Protein AF-A0A968VWQ6-F1 (afdb_monomer_lite)

Structure (mmCIF, N/CA/C/O backbone):
data_AF-A0A968VWQ6-F1
#
_entry.id   AF-A0A968VWQ6-F1
#
loop_
_atom_site.group_PDB
_atom_site.id
_atom_site.type_symbol
_atom_site.label_atom_id
_atom_site.label_alt_id
_atom_site.label_comp_id
_atom_site.label_asym_id
_atom_site.label_entity_id
_atom_site.label_seq_id
_atom_site.pdbx_PDB_ins_code
_atom_site.Cartn_x
_atom_site.Cartn_y
_atom_site.Cartn_z
_atom_site.occupancy
_atom_site.B_iso_or_equiv
_atom_site.auth_seq_id
_atom_site.auth_comp_id
_atom_site.auth_asym_id
_atom_site.auth_atom_id
_atom_site.pdbx_PDB_model_num
ATOM 1 N N . MET A 1 1 ? -16.218 2.767 -2.626 1.00 45.06 1 MET A N 1
ATOM 2 C CA . MET A 1 1 ? -15.352 3.324 -1.572 1.00 45.06 1 MET A CA 1
ATOM 3 C C . MET A 1 1 ? -15.281 4.819 -1.828 1.00 45.06 1 MET A C 1
ATOM 5 O O . MET A 1 1 ? -14.583 5.227 -2.746 1.00 45.06 1 MET A O 1
ATOM 9 N N . SER A 1 2 ? -16.103 5.613 -1.144 1.00 49.22 2 SER A N 1
ATOM 10 C CA . SER A 1 2 ? -15.925 7.069 -1.106 1.00 49.22 2 SER A CA 1
ATOM 11 C C . SER A 1 2 ? -14.849 7.360 -0.067 1.00 49.22 2 SER A C 1
ATOM 13 O O . SER A 1 2 ? -14.915 6.818 1.035 1.00 49.22 2 SER A O 1
ATOM 15 N N . MET A 1 3 ? -13.832 8.132 -0.435 1.00 60.41 3 MET A N 1
ATOM 16 C CA . MET A 1 3 ? -12.724 8.474 0.455 1.00 60.41 3 MET A CA 1
ATOM 17 C C . MET A 1 3 ? -12.673 9.987 0.564 1.00 60.41 3 MET A C 1
ATOM 19 O O . MET A 1 3 ? -12.652 10.665 -0.463 1.00 60.41 3 MET A O 1
ATOM 23 N N . ASP A 1 4 ? -12.691 10.488 1.794 1.00 62.44 4 ASP A N 1
ATOM 24 C CA . ASP A 1 4 ? -12.447 11.901 2.057 1.00 62.44 4 ASP A CA 1
ATOM 25 C C . ASP A 1 4 ? -10.939 12.159 1.994 1.00 62.44 4 ASP A C 1
ATOM 27 O O . ASP A 1 4 ? -10.151 11.333 2.475 1.00 62.44 4 ASP A O 1
ATOM 31 N N . TYR A 1 5 ? -10.552 13.251 1.337 1.00 66.69 5 TYR A N 1
ATOM 32 C CA . TYR A 1 5 ? -9.173 13.516 0.943 1.00 66.69 5 TYR A CA 1
ATOM 33 C C . TYR A 1 5 ? -8.766 14.919 1.370 1.00 66.69 5 TYR A C 1
ATOM 35 O O . TYR A 1 5 ? -9.131 15.911 0.745 1.00 66.69 5 TYR A O 1
ATOM 43 N N . GLU A 1 6 ? -7.944 14.983 2.407 1.00 76.38 6 GLU A N 1
ATOM 44 C CA . GLU A 1 6 ? -7.344 16.225 2.882 1.00 76.38 6 GLU A CA 1
ATOM 45 C C . GLU A 1 6 ? -5.901 15.932 3.287 1.00 76.38 6 GLU A C 1
ATOM 47 O O . GLU A 1 6 ? -5.639 14.933 3.955 1.00 76.38 6 GLU A O 1
ATOM 52 N N . ASP A 1 7 ? -4.963 16.780 2.861 1.00 81.31 7 ASP A N 1
ATOM 53 C CA . ASP A 1 7 ? -3.569 16.781 3.326 1.00 81.31 7 ASP A CA 1
ATOM 54 C C . ASP A 1 7 ? -2.863 15.409 3.306 1.00 81.31 7 ASP A C 1
ATOM 56 O O . ASP A 1 7 ? -2.209 15.010 4.268 1.00 81.31 7 ASP A O 1
ATOM 60 N N . ASP A 1 8 ? -2.981 14.671 2.193 1.00 87.06 8 ASP A N 1
ATOM 61 C CA . ASP A 1 8 ? -2.385 13.334 2.006 1.00 87.06 8 ASP A CA 1
ATOM 62 C C . ASP A 1 8 ? -2.944 12.226 2.921 1.00 87.06 8 ASP A C 1
ATOM 64 O O . ASP A 1 8 ? -2.384 11.126 2.985 1.00 87.06 8 ASP A O 1
ATOM 68 N N . ILE A 1 9 ? -4.080 12.482 3.569 1.00 91.25 9 ILE A N 1
ATOM 69 C CA . ILE A 1 9 ? -4.805 11.541 4.420 1.00 91.25 9 ILE A CA 1
ATOM 70 C C . ILE A 1 9 ? -6.076 11.098 3.702 1.00 91.25 9 ILE A C 1
ATOM 72 O O . ILE A 1 9 ? -6.834 11.905 3.168 1.00 91.25 9 ILE A O 1
ATOM 76 N N . MET A 1 10 ? -6.316 9.794 3.728 1.00 89.94 10 MET A N 1
ATOM 77 C CA . MET A 1 10 ? -7.481 9.145 3.153 1.00 89.94 10 MET A CA 1
ATOM 78 C C . MET A 1 10 ? -8.246 8.421 4.253 1.00 89.94 10 MET A C 1
ATOM 80 O O . MET A 1 10 ? -7.707 7.520 4.902 1.00 89.94 10 MET A O 1
ATOM 84 N N . VAL A 1 11 ? -9.515 8.781 4.431 1.00 91.44 11 VAL A N 1
ATOM 85 C CA . VAL A 1 11 ? -10.433 8.103 5.356 1.00 91.44 11 VAL A CA 1
ATOM 86 C C .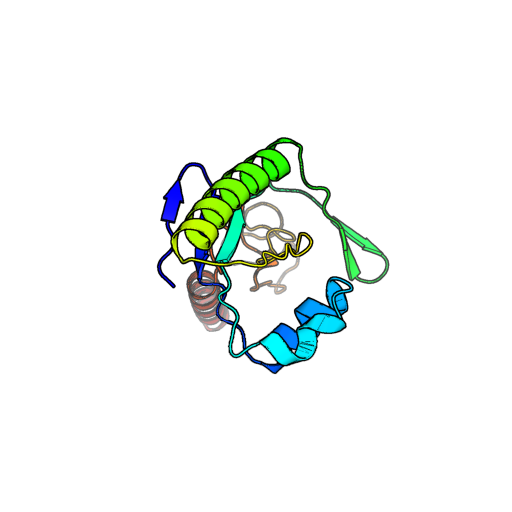 VAL A 1 11 ? -11.596 7.530 4.556 1.00 91.44 11 VAL A C 1
ATOM 88 O O . VAL A 1 11 ? -12.205 8.236 3.754 1.00 91.44 11 VAL A O 1
ATOM 91 N N . GLY A 1 12 ? -11.907 6.249 4.744 1.00 90.81 12 GLY A N 1
ATOM 92 C CA . GLY A 1 12 ? -13.004 5.599 4.025 1.00 90.81 12 GLY A CA 1
ATOM 93 C C . GLY A 1 12 ? -13.407 4.255 4.619 1.00 90.81 12 GLY A C 1
ATOM 94 O O . GLY A 1 12 ? -12.807 3.785 5.582 1.00 90.81 12 GLY A O 1
ATOM 95 N N . ASP A 1 13 ? -14.427 3.624 4.044 1.00 90.12 13 ASP A N 1
ATOM 96 C CA . ASP A 1 13 ? -14.948 2.350 4.550 1.00 90.12 13 ASP A CA 1
ATOM 97 C C . ASP A 1 13 ? -13.902 1.230 4.492 1.00 90.12 13 ASP A C 1
ATOM 99 O O . ASP A 1 13 ? -13.344 0.937 3.434 1.00 90.12 13 ASP A O 1
ATOM 103 N N . LEU A 1 14 ? -13.706 0.523 5.605 1.00 89.56 14 LEU A N 1
ATOM 104 C CA . LEU A 1 14 ? -12.938 -0.722 5.653 1.00 89.56 14 LEU A CA 1
ATOM 105 C C . LEU A 1 14 ? -13.890 -1.918 5.584 1.00 89.56 14 LEU A C 1
ATOM 107 O O . LEU A 1 14 ? -14.074 -2.662 6.551 1.00 89.56 14 LEU A O 1
ATOM 111 N N . ASN A 1 15 ? -14.507 -2.101 4.419 1.00 81.12 15 ASN A N 1
ATOM 112 C CA . ASN A 1 15 ? -15.305 -3.291 4.153 1.00 81.12 15 ASN A CA 1
ATOM 113 C C . ASN A 1 15 ? -14.384 -4.496 3.973 1.00 81.12 15 ASN A C 1
ATOM 115 O O . ASN A 1 15 ? -13.508 -4.516 3.111 1.00 81.12 15 ASN A O 1
ATOM 119 N N . THR A 1 16 ? -14.594 -5.514 4.799 1.00 84.69 16 THR A N 1
ATOM 120 C CA . THR A 1 16 ? -13.795 -6.734 4.792 1.00 84.69 16 THR A CA 1
ATOM 121 C C . THR A 1 16 ? -14.701 -7.955 4.812 1.00 84.69 16 THR A C 1
ATOM 123 O O . THR A 1 16 ? -15.853 -7.891 5.241 1.00 84.69 16 THR A O 1
ATOM 126 N N . THR A 1 17 ? -14.196 -9.088 4.339 1.00 92.50 17 THR A N 1
ATOM 127 C CA . THR A 1 17 ? -14.921 -10.353 4.445 1.00 92.50 17 THR A CA 1
ATOM 128 C C . THR A 1 17 ? -14.856 -10.874 5.880 1.00 92.50 17 THR A C 1
ATOM 130 O O . THR A 1 17 ? -13.947 -10.554 6.648 1.00 92.50 17 THR A O 1
ATOM 133 N N . ARG A 1 18 ? -15.794 -11.747 6.264 1.00 94.19 18 ARG A N 1
ATOM 134 C CA . ARG A 1 18 ? -15.813 -12.344 7.610 1.00 94.19 18 ARG A CA 1
ATOM 135 C C . ARG A 1 18 ? -14.518 -13.096 7.950 1.00 94.19 18 ARG A C 1
ATOM 137 O O . ARG A 1 18 ? -14.116 -13.128 9.111 1.00 94.19 18 ARG A O 1
ATOM 144 N N . SER A 1 19 ? -13.877 -13.718 6.960 1.00 94.75 19 SER A N 1
ATOM 145 C CA . SER A 1 19 ? -12.591 -14.405 7.128 1.00 94.75 19 SER A CA 1
ATOM 146 C C . SER A 1 19 ? -11.446 -13.415 7.337 1.00 94.75 19 SER A C 1
ATOM 148 O O . SER A 1 19 ? -10.683 -13.568 8.291 1.00 9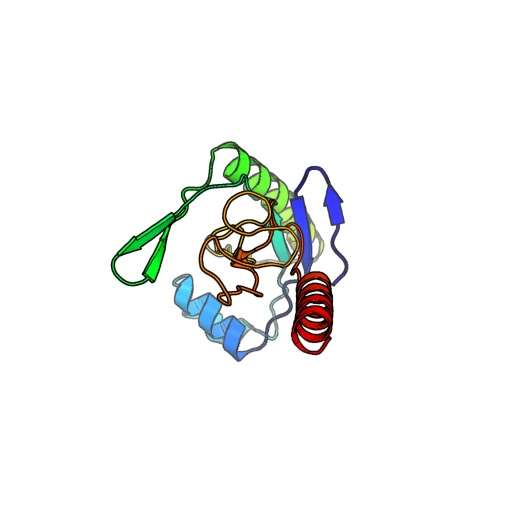4.75 19 SER A O 1
ATOM 150 N N . ALA A 1 20 ? -11.368 -12.365 6.519 1.00 91.69 20 ALA A N 1
ATOM 151 C CA . ALA A 1 20 ? -10.353 -11.327 6.660 1.00 91.69 20 ALA A CA 1
ATOM 152 C C . ALA A 1 20 ? -10.506 -10.543 7.978 1.00 91.69 20 ALA A C 1
ATOM 154 O O . ALA A 1 20 ? -9.509 -10.267 8.642 1.00 91.69 20 ALA A O 1
ATOM 155 N N . TYR A 1 21 ? -11.735 -10.298 8.440 1.00 93.19 21 TYR A N 1
ATOM 156 C CA . TYR A 1 21 ? -11.996 -9.758 9.777 1.00 93.19 21 TYR A CA 1
ATOM 157 C C . TYR A 1 21 ? -11.393 -10.622 10.893 1.00 93.19 21 TYR A C 1
ATOM 159 O O . TYR A 1 21 ? -10.721 -10.109 11.786 1.00 93.19 21 TYR A O 1
ATOM 167 N N . LYS A 1 22 ? -11.606 -11.945 10.850 1.00 94.75 22 LYS A N 1
ATOM 168 C CA . LYS A 1 22 ? -11.039 -12.861 11.852 1.00 94.75 22 LYS A CA 1
ATOM 169 C C . LYS A 1 22 ? -9.515 -12.821 11.842 1.00 94.75 22 LYS A C 1
ATOM 171 O O . LYS A 1 22 ? -8.907 -12.763 12.907 1.00 94.75 22 LYS A O 1
ATOM 176 N N . MET A 1 23 ? -8.915 -12.810 10.651 1.00 93.1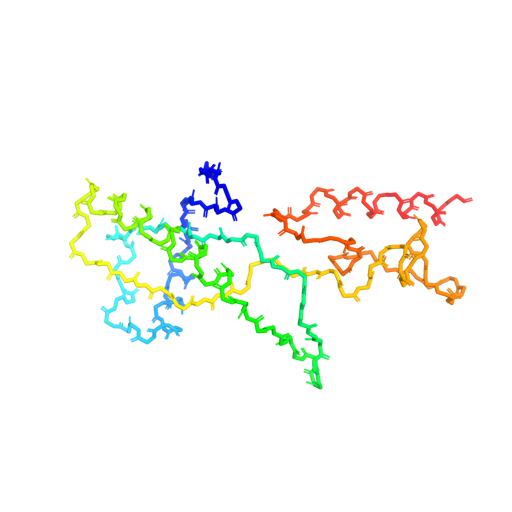2 23 MET A N 1
ATOM 177 C CA . MET A 1 23 ? -7.466 -12.690 10.497 1.00 93.12 23 MET A CA 1
ATOM 178 C C . MET A 1 23 ? -6.952 -11.381 11.104 1.00 93.12 23 MET A C 1
ATOM 180 O O . MET A 1 23 ? -5.989 -11.408 11.863 1.00 93.12 23 MET A O 1
ATOM 184 N N . LEU A 1 24 ? -7.640 -10.262 10.857 1.00 91.50 24 LEU A N 1
ATOM 185 C CA . LEU A 1 24 ? -7.303 -8.969 11.449 1.00 91.50 24 LEU A CA 1
ATOM 186 C C . LEU A 1 24 ? -7.387 -9.006 12.981 1.00 91.50 24 LEU A C 1
ATOM 188 O O . LEU A 1 24 ? -6.481 -8.522 13.655 1.00 91.50 24 LEU A O 1
ATOM 192 N N . MET A 1 25 ? -8.437 -9.603 13.549 1.00 93.50 25 MET A N 1
ATOM 193 C CA . MET A 1 25 ? -8.574 -9.727 15.004 1.00 93.50 25 MET A CA 1
ATOM 194 C C . MET A 1 25 ? -7.468 -10.594 15.618 1.00 93.50 25 MET A C 1
ATOM 196 O O . MET A 1 25 ? -6.931 -10.225 16.660 1.00 93.50 25 MET A O 1
ATOM 200 N N . LEU A 1 26 ? -7.083 -11.707 14.983 1.00 93.88 26 LEU A N 1
ATOM 201 C CA . LEU A 1 26 ? -5.951 -12.528 15.436 1.00 93.88 26 LEU A CA 1
ATOM 202 C C . LEU A 1 26 ? -4.623 -11.769 15.340 1.00 93.88 26 LEU A C 1
ATOM 204 O O . LEU A 1 26 ? -3.885 -11.723 16.321 1.00 93.88 26 LEU A O 1
ATOM 208 N N . ALA A 1 27 ? -4.354 -11.128 14.199 1.00 91.19 27 ALA A N 1
ATOM 209 C CA . ALA A 1 27 ? -3.127 -10.367 13.959 1.00 91.19 27 ALA A CA 1
ATOM 210 C C . ALA A 1 27 ? -2.941 -9.208 14.953 1.00 91.19 27 ALA A C 1
ATOM 212 O O . ALA A 1 27 ? -1.817 -8.841 15.273 1.00 91.19 27 ALA A O 1
ATOM 213 N N . ASN A 1 28 ? -4.042 -8.665 15.481 1.00 90.56 28 ASN A N 1
ATOM 214 C CA . ASN A 1 28 ? -4.040 -7.596 16.482 1.00 90.56 28 ASN A CA 1
ATOM 215 C C . ASN A 1 28 ? -4.237 -8.099 17.926 1.00 90.56 28 ASN A C 1
ATOM 217 O O . ASN A 1 28 ? -4.556 -7.308 18.817 1.00 90.56 28 ASN A O 1
ATOM 221 N N . ALA A 1 29 ? -4.086 -9.407 18.170 1.00 93.12 29 ALA A N 1
ATOM 222 C CA . ALA A 1 29 ? -4.241 -10.035 19.484 1.00 93.12 29 ALA A CA 1
ATOM 223 C C . ALA A 1 29 ? -5.601 -9.745 20.163 1.00 93.12 29 ALA A C 1
ATOM 225 O O . ALA A 1 29 ? -5.688 -9.521 21.371 1.00 93.12 29 ALA A O 1
ATOM 226 N N . LYS A 1 30 ? -6.693 -9.758 19.385 1.00 91.50 30 LYS A N 1
ATOM 227 C CA . LYS A 1 30 ? -8.087 -9.558 19.835 1.00 91.50 30 LYS A CA 1
ATOM 228 C C . LYS A 1 30 ? -8.959 -10.819 19.651 1.00 91.50 30 LYS A C 1
ATOM 230 O O . LYS A 1 30 ? -10.019 -10.743 19.023 1.00 91.50 30 LYS A O 1
ATOM 235 N N . PRO A 1 31 ? -8.590 -11.988 20.213 1.00 92.44 31 PRO A N 1
ATOM 236 C CA . PRO A 1 31 ? -9.317 -13.244 19.983 1.00 92.44 31 PRO A CA 1
ATOM 237 C C . PRO A 1 31 ? -10.771 -13.212 20.487 1.00 92.44 31 PRO A C 1
ATOM 239 O O . PRO A 1 31 ? -11.647 -13.849 19.906 1.00 92.44 31 PRO A O 1
ATOM 242 N N . THR A 1 32 ? -11.071 -12.404 21.507 1.00 92.88 32 THR A N 1
ATOM 243 C CA . THR A 1 32 ? -12.430 -12.246 22.059 1.00 92.88 32 THR A CA 1
ATOM 244 C C . THR A 1 32 ? -13.421 -11.601 21.084 1.00 92.88 32 THR A C 1
ATOM 246 O O . THR A 1 32 ? -14.619 -11.563 21.358 1.00 92.88 32 THR A O 1
ATOM 249 N N . ARG A 1 33 ? -12.947 -11.087 19.941 1.00 91.19 33 ARG A N 1
ATOM 250 C CA . ARG A 1 33 ? -13.756 -10.367 18.949 1.00 91.19 33 ARG A CA 1
ATOM 251 C C . ARG A 1 33 ? -13.960 -11.118 17.644 1.00 91.19 33 ARG A C 1
ATOM 253 O O . ARG A 1 33 ? -14.678 -10.625 16.787 1.00 91.19 33 ARG A O 1
ATOM 260 N N . LEU A 1 34 ? -13.428 -12.333 17.496 1.00 93.56 34 LEU A N 1
ATOM 261 C CA . LEU A 1 34 ? -13.486 -13.102 16.241 1.00 93.56 34 LEU A CA 1
ATOM 262 C C . LEU A 1 34 ? -14.899 -13.312 15.678 1.00 93.56 34 LEU A C 1
ATOM 264 O O . LEU A 1 34 ? -15.072 -13.479 14.469 1.00 93.56 34 LEU A O 1
ATOM 268 N N . PHE A 1 35 ? -15.914 -13.303 16.539 1.00 94.12 35 PHE A N 1
ATOM 269 C CA . PHE A 1 35 ? -17.307 -13.536 16.161 1.00 94.12 35 PHE A CA 1
ATOM 270 C C . PHE A 1 35 ? -18.160 -12.260 16.124 1.00 94.12 35 PHE A C 1
ATOM 272 O O . PHE A 1 35 ? -19.352 -12.342 15.852 1.00 94.12 35 PHE A O 1
ATOM 279 N N . SER A 1 36 ? -17.564 -11.078 16.324 1.00 92.94 36 SER A N 1
ATOM 280 C CA . SER A 1 36 ? -18.275 -9.789 16.353 1.00 92.94 36 SER A CA 1
ATOM 281 C C . SER A 1 36 ? -18.485 -9.140 14.975 1.00 92.94 36 SER A C 1
ATOM 283 O O . SER A 1 36 ? -18.998 -8.026 14.915 1.00 92.94 36 SER A O 1
ATOM 285 N N . PHE A 1 37 ? -18.136 -9.822 13.875 1.00 93.00 37 PHE A N 1
ATOM 286 C CA . PHE A 1 37 ? -18.192 -9.276 12.509 1.00 93.00 37 PHE A CA 1
ATOM 287 C C . PHE A 1 37 ? -19.535 -8.615 12.157 1.00 93.00 37 PHE A C 1
ATOM 289 O O . PHE A 1 37 ? -19.544 -7.495 11.670 1.00 93.00 37 PHE A O 1
ATOM 296 N N . ALA A 1 38 ? -20.662 -9.273 12.458 1.00 92.88 38 ALA A N 1
ATOM 297 C CA . ALA A 1 38 ? -21.998 -8.767 12.120 1.00 92.88 38 ALA A CA 1
ATOM 298 C C . ALA A 1 38 ? -22.377 -7.459 12.844 1.00 92.88 38 ALA A C 1
ATOM 300 O O . ALA A 1 38 ? -23.271 -6.754 12.399 1.00 92.88 38 ALA A O 1
ATOM 301 N N . ASN A 1 39 ? -21.680 -7.134 13.938 1.00 91.62 39 ASN A N 1
ATOM 302 C CA . ASN A 1 39 ? -21.919 -5.953 14.768 1.00 91.62 39 ASN A CA 1
ATOM 303 C C . ASN A 1 39 ? -20.734 -4.973 14.696 1.00 91.62 39 ASN A C 1
ATOM 305 O O . ASN A 1 39 ? -20.457 -4.268 15.666 1.00 91.62 39 ASN A O 1
ATOM 309 N N . THR A 1 40 ? -19.969 -4.994 13.600 1.00 91.94 40 THR A N 1
ATOM 310 C CA . THR A 1 40 ? -18.784 -4.148 13.424 1.00 91.94 40 THR A CA 1
ATOM 311 C C . THR A 1 40 ? -18.888 -3.343 12.136 1.00 91.94 40 THR A C 1
ATOM 313 O O . THR A 1 40 ? -19.152 -3.896 11.074 1.00 91.94 40 THR A O 1
ATOM 316 N N . ILE A 1 41 ? -18.596 -2.049 12.237 1.00 91.88 41 ILE A N 1
ATOM 317 C CA . ILE A 1 41 ? -18.266 -1.186 11.102 1.00 91.88 41 ILE A CA 1
ATOM 318 C C . ILE A 1 41 ? -16.764 -0.898 11.132 1.00 91.88 41 ILE A C 1
ATOM 320 O O . ILE A 1 41 ? -16.170 -0.792 12.208 1.00 91.88 41 ILE A O 1
ATOM 324 N N . GLY A 1 42 ? -16.140 -0.815 9.961 1.00 92.31 42 GLY A N 1
ATOM 325 C CA . GLY A 1 42 ? -14.716 -0.534 9.825 1.00 92.31 42 GLY A CA 1
ATOM 326 C C . GLY A 1 42 ? -14.498 0.778 9.088 1.00 92.31 42 GLY A C 1
ATOM 327 O O . GLY A 1 42 ? -15.110 1.001 8.048 1.00 92.31 42 GLY A O 1
ATOM 328 N N . ILE A 1 43 ? -13.589 1.609 9.593 1.00 94.19 43 ILE A N 1
ATOM 329 C CA . ILE A 1 43 ? -13.075 2.778 8.877 1.00 94.19 43 ILE A CA 1
ATOM 330 C C . ILE A 1 43 ? -11.575 2.580 8.698 1.00 94.19 43 ILE A C 1
ATOM 332 O O . ILE A 1 43 ? -10.855 2.315 9.660 1.00 94.19 43 ILE A O 1
ATOM 336 N N . GLY A 1 44 ? -11.124 2.660 7.454 1.00 93.06 44 GLY A N 1
ATOM 337 C CA . GLY A 1 44 ? -9.727 2.601 7.074 1.00 93.06 44 GLY A CA 1
ATOM 338 C C . GLY A 1 44 ? -9.141 4.002 7.037 1.00 93.06 44 GLY A C 1
ATOM 339 O O . GLY A 1 44 ? -9.739 4.918 6.472 1.00 93.06 44 GLY A O 1
ATOM 340 N N . VAL A 1 45 ? -7.952 4.139 7.615 1.00 93.44 45 VAL A N 1
ATOM 341 C CA . VAL A 1 45 ? -7.111 5.326 7.487 1.00 93.44 45 VAL A CA 1
ATOM 342 C C . VAL A 1 45 ? -5.890 4.926 6.682 1.00 93.44 45 VAL A C 1
ATOM 344 O O . VAL A 1 45 ? -5.178 3.988 7.042 1.00 93.44 45 VAL A O 1
ATOM 347 N N . LYS A 1 46 ? -5.656 5.629 5.583 1.00 91.94 46 LYS A N 1
ATOM 348 C CA . LYS A 1 46 ? -4.484 5.455 4.735 1.00 91.94 46 LYS A CA 1
ATOM 349 C C . LYS A 1 46 ? -3.835 6.813 4.536 1.00 91.94 46 LYS A C 1
ATOM 351 O O . LYS A 1 46 ? -4.529 7.807 4.366 1.00 91.94 46 LYS A O 1
ATOM 356 N N . VAL A 1 47 ? -2.512 6.857 4.548 1.00 91.38 47 VAL A N 1
ATOM 357 C CA . VAL A 1 47 ? -1.759 8.078 4.262 1.00 91.38 47 VAL A CA 1
ATOM 358 C C . VAL A 1 47 ? -0.844 7.833 3.083 1.00 91.38 47 VAL A C 1
ATOM 360 O O . VAL A 1 47 ? -0.418 6.701 2.847 1.00 91.38 47 VAL A O 1
ATOM 363 N N . LYS A 1 48 ? -0.548 8.895 2.344 1.00 89.31 48 LYS A N 1
ATOM 364 C CA . LYS A 1 48 ? 0.560 8.880 1.400 1.00 89.31 48 LYS A CA 1
ATOM 365 C C . LYS A 1 48 ? 1.846 9.121 2.184 1.00 89.31 48 LYS A C 1
ATOM 367 O O . LYS A 1 48 ? 2.046 10.205 2.733 1.00 89.31 48 LYS A O 1
ATOM 372 N N . ASP A 1 49 ? 2.676 8.095 2.243 1.00 88.75 49 ASP A N 1
ATOM 373 C CA . ASP A 1 49 ? 3.963 8.138 2.910 1.00 88.75 49 ASP A CA 1
ATOM 374 C C . ASP A 1 49 ? 5.079 8.611 1.969 1.00 88.75 49 ASP A C 1
ATOM 376 O O . ASP A 1 49 ? 4.959 8.578 0.740 1.00 88.75 49 ASP A O 1
ATOM 380 N N . SER A 1 50 ? 6.182 9.056 2.564 1.00 84.12 50 SER A N 1
ATOM 381 C CA . SER A 1 50 ? 7.374 9.471 1.813 1.00 84.12 50 SER A CA 1
ATOM 382 C C . SER A 1 50 ? 8.070 8.287 1.126 1.00 84.12 50 SER A C 1
ATOM 384 O O . SER A 1 50 ? 8.069 7.174 1.652 1.00 84.12 50 SER A O 1
ATOM 386 N N . LEU A 1 51 ? 8.711 8.472 -0.036 1.00 83.19 51 LEU A N 1
ATOM 387 C CA . LEU A 1 51 ? 9.540 7.406 -0.632 1.00 83.19 51 LEU A CA 1
ATOM 388 C C . LEU A 1 51 ? 10.671 6.971 0.311 1.00 83.19 51 LEU A C 1
ATOM 390 O O . LEU A 1 51 ? 11.463 7.788 0.769 1.00 83.19 51 LEU A O 1
ATOM 394 N N . GLY A 1 52 ? 10.811 5.661 0.512 1.00 87.06 52 GLY A N 1
ATOM 395 C CA . GLY A 1 52 ? 11.855 5.098 1.361 1.00 87.06 52 GLY A CA 1
ATOM 396 C C . GLY A 1 52 ? 11.681 3.603 1.592 1.00 87.06 52 GLY A C 1
ATOM 397 O O . GLY A 1 52 ? 10.746 2.988 1.072 1.00 87.06 52 GLY A O 1
ATOM 398 N N . GLY A 1 53 ? 12.576 3.044 2.403 1.00 89.38 53 GLY A N 1
ATOM 399 C CA . GLY A 1 53 ? 12.656 1.612 2.667 1.00 89.38 53 GLY A CA 1
ATOM 400 C C . GLY A 1 53 ? 13.539 0.862 1.671 1.00 89.38 53 GLY A C 1
ATOM 401 O O . GLY A 1 53 ? 14.146 1.442 0.772 1.00 89.38 53 GLY A O 1
ATOM 402 N N . GLU A 1 54 ? 13.624 -0.446 1.867 1.00 90.69 54 GLU A N 1
ATOM 403 C CA . GLU A 1 54 ? 14.512 -1.338 1.132 1.00 90.69 54 GLU A CA 1
ATOM 404 C C . GLU A 1 54 ? 13.952 -2.766 1.085 1.00 90.69 54 GLU A C 1
ATOM 406 O O . GLU A 1 54 ? 13.093 -3.159 1.885 1.00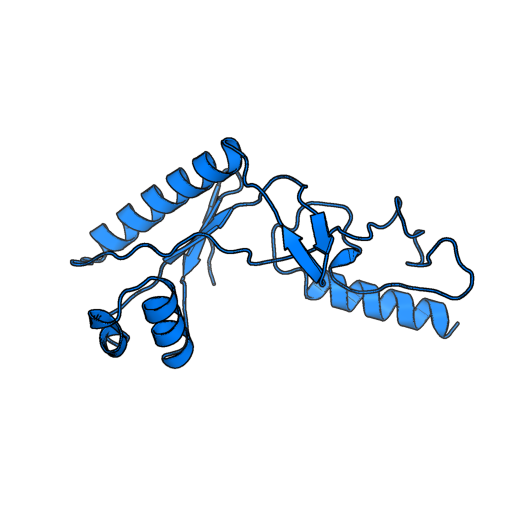 90.69 54 GLU A O 1
ATOM 411 N N . ILE A 1 55 ? 14.472 -3.559 0.150 1.00 90.81 55 ILE A N 1
ATOM 412 C CA . ILE A 1 55 ? 14.315 -5.012 0.162 1.00 90.81 55 ILE A CA 1
ATOM 413 C C . ILE A 1 55 ? 15.564 -5.583 0.834 1.00 90.81 55 I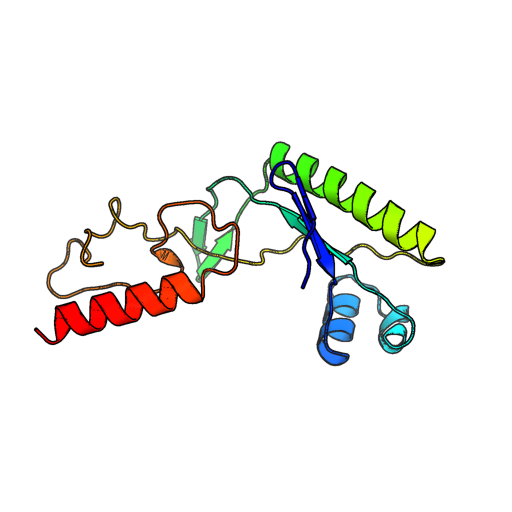LE A C 1
ATOM 415 O O . ILE A 1 55 ? 16.662 -5.493 0.292 1.00 90.81 55 ILE A O 1
ATOM 419 N N . ARG A 1 56 ? 15.394 -6.155 2.027 1.00 92.31 56 ARG A N 1
ATOM 420 C CA . ARG A 1 56 ? 16.447 -6.837 2.788 1.00 92.31 56 ARG A CA 1
ATOM 421 C C . ARG A 1 56 ? 16.619 -8.281 2.326 1.00 92.31 56 ARG A C 1
ATOM 423 O O . ARG A 1 56 ? 15.816 -8.813 1.553 1.00 92.31 56 ARG A O 1
ATOM 430 N N . GLU A 1 57 ? 17.642 -8.937 2.871 1.00 93.06 57 GLU A N 1
ATOM 431 C CA . GLU A 1 57 ? 17.886 -10.369 2.703 1.00 93.06 57 GLU A CA 1
ATOM 432 C C . GLU A 1 57 ? 16.609 -11.209 2.854 1.00 93.06 57 GLU A C 1
ATOM 434 O O . GLU A 1 57 ? 15.703 -10.890 3.634 1.00 93.06 57 GLU A O 1
ATOM 439 N N . LYS A 1 58 ? 16.558 -12.328 2.122 1.00 92.50 58 LYS A N 1
ATOM 440 C CA . LYS A 1 58 ? 15.401 -13.237 2.088 1.00 92.50 58 LYS A CA 1
ATOM 441 C C . LYS A 1 58 ? 14.105 -12.549 1.623 1.00 92.50 58 LYS A C 1
ATOM 443 O O . LYS A 1 58 ? 13.025 -12.914 2.080 1.00 92.50 58 LYS A O 1
ATOM 448 N N . ASN A 1 59 ? 14.211 -11.573 0.714 1.00 87.62 59 ASN A N 1
ATOM 449 C CA . ASN A 1 59 ? 13.083 -10.867 0.088 1.00 87.62 59 ASN A CA 1
ATOM 450 C C . ASN A 1 59 ? 12.154 -10.171 1.094 1.00 87.62 59 ASN A C 1
ATOM 452 O O . ASN A 1 59 ? 10.932 -10.153 0.930 1.00 87.62 59 ASN A O 1
ATOM 456 N N . ARG A 1 60 ? 12.721 -9.617 2.170 1.00 88.69 60 ARG A N 1
ATOM 457 C CA . ARG A 1 60 ? 11.936 -8.945 3.208 1.00 88.69 60 ARG A CA 1
ATOM 458 C C . ARG A 1 60 ? 11.833 -7.456 2.930 1.00 88.69 60 ARG A C 1
ATOM 460 O O . ARG A 1 60 ? 12.838 -6.756 2.941 1.00 88.69 60 ARG A O 1
ATOM 467 N N . PHE A 1 61 ? 10.613 -6.958 2.779 1.00 88.62 61 PHE A N 1
ATOM 468 C CA . PHE A 1 61 ? 10.368 -5.520 2.756 1.00 88.62 61 PHE A CA 1
ATOM 469 C C . PHE A 1 61 ? 10.627 -4.920 4.136 1.00 88.62 61 PHE A C 1
ATOM 471 O O . PHE A 1 61 ? 10.129 -5.422 5.149 1.00 88.62 61 PHE A O 1
ATOM 478 N N . TYR A 1 62 ? 11.393 -3.836 4.168 1.00 90.44 62 TYR A N 1
ATOM 479 C CA . TYR A 1 62 ? 11.581 -3.027 5.359 1.00 90.44 62 TYR A CA 1
ATOM 480 C C . TYR A 1 62 ? 11.350 -1.564 5.024 1.00 90.44 62 TYR A C 1
ATOM 482 O O . TYR A 1 62 ? 11.957 -1.019 4.105 1.00 90.44 62 TYR A O 1
ATOM 490 N N . LYS A 1 63 ? 10.485 -0.923 5.803 1.00 90.12 63 LYS A N 1
ATOM 491 C CA . LYS A 1 63 ? 10.267 0.510 5.741 1.00 90.12 63 LYS A CA 1
ATOM 492 C C . LYS A 1 63 ? 10.054 1.045 7.141 1.00 90.12 63 LYS A C 1
ATOM 494 O O . LYS A 1 63 ? 9.218 0.534 7.883 1.00 90.12 63 LYS A O 1
ATOM 499 N N . GLU A 1 64 ? 10.814 2.075 7.467 1.00 91.38 64 GLU A N 1
ATOM 500 C CA . GLU A 1 64 ? 10.582 2.879 8.652 1.00 91.38 64 GLU A CA 1
ATOM 501 C C . GLU A 1 64 ? 9.679 4.053 8.274 1.00 91.38 64 GLU A C 1
ATOM 503 O O . GLU A 1 64 ? 9.927 4.740 7.283 1.00 91.38 64 GLU A O 1
ATOM 508 N N . LEU A 1 65 ? 8.602 4.240 9.037 1.00 91.75 65 LEU A N 1
ATOM 509 C CA . LEU A 1 65 ? 7.715 5.386 8.875 1.00 91.75 65 LEU A CA 1
ATOM 510 C C . LEU A 1 65 ? 8.340 6.608 9.542 1.00 91.75 65 LEU A C 1
ATOM 512 O O . LEU A 1 65 ? 8.859 6.534 10.658 1.00 91.75 65 LEU A O 1
ATOM 516 N N . THR A 1 66 ? 8.267 7.743 8.862 1.00 92.69 66 THR A N 1
ATOM 517 C CA . THR A 1 66 ? 8.768 9.013 9.378 1.00 92.69 66 THR A CA 1
ATOM 518 C C . THR A 1 66 ? 7.830 9.583 10.443 1.00 92.69 66 THR A C 1
ATOM 520 O O . THR A 1 66 ? 6.665 9.196 10.568 1.00 92.69 66 THR A O 1
ATOM 523 N N . LYS A 1 67 ? 8.312 10.572 11.208 1.00 94.31 67 LYS A N 1
ATOM 524 C CA . LYS A 1 67 ? 7.466 11.317 12.159 1.00 94.31 67 LYS A CA 1
ATOM 525 C C . LYS A 1 67 ? 6.269 11.983 11.472 1.00 94.31 67 LYS A C 1
ATOM 527 O O . LYS A 1 67 ? 5.203 12.079 12.074 1.00 94.31 67 LYS A O 1
ATOM 532 N N . GLU A 1 68 ? 6.448 12.431 10.232 1.00 92.81 68 GLU A N 1
ATOM 533 C CA . GLU A 1 68 ? 5.380 13.030 9.435 1.00 92.81 68 GLU A CA 1
ATOM 534 C C . GLU A 1 68 ? 4.310 11.993 9.072 1.00 92.81 68 GLU A C 1
ATOM 536 O O . GLU A 1 68 ? 3.123 12.261 9.252 1.00 92.81 68 GLU A O 1
ATOM 541 N N . ASP A 1 69 ? 4.718 10.785 8.666 1.00 92.75 69 ASP A N 1
ATOM 542 C CA . ASP A 1 69 ? 3.794 9.687 8.355 1.00 92.75 69 ASP A CA 1
ATOM 543 C C . ASP A 1 69 ? 2.932 9.331 9.578 1.00 92.75 69 ASP A C 1
ATOM 545 O O . ASP A 1 69 ? 1.706 9.243 9.480 1.00 92.75 69 ASP A O 1
ATOM 549 N N . TYR A 1 70 ? 3.551 9.205 10.760 1.00 93.81 70 TYR A N 1
ATOM 550 C CA . TYR A 1 70 ? 2.825 8.968 12.014 1.00 93.81 70 TYR A CA 1
ATOM 551 C C . TYR A 1 70 ? 1.880 10.117 12.382 1.00 93.81 70 TYR A C 1
ATOM 553 O O . TYR A 1 70 ? 0.782 9.868 12.880 1.00 93.81 70 TYR A O 1
ATOM 561 N N . SER A 1 71 ? 2.277 11.368 12.131 1.00 94.25 71 SER A N 1
ATOM 562 C CA . SER A 1 71 ? 1.423 12.538 12.368 1.00 94.25 71 SER A CA 1
ATOM 563 C C . SER A 1 71 ? 0.165 12.493 11.495 1.00 94.25 71 SER A C 1
ATOM 565 O O . SER A 1 71 ? -0.950 12.614 12.003 1.00 94.25 71 SER A O 1
ATOM 567 N N . LYS A 1 72 ? 0.325 12.220 10.193 1.00 93.81 72 LYS A N 1
ATOM 568 C CA . LYS A 1 72 ? -0.794 12.066 9.249 1.00 93.81 72 LYS A CA 1
ATOM 569 C C . LYS A 1 72 ? -1.719 10.914 9.652 1.00 93.81 72 LYS A C 1
ATOM 571 O O . LYS A 1 72 ? -2.939 11.073 9.646 1.00 93.81 72 LYS A O 1
ATOM 576 N N . LEU A 1 73 ? -1.150 9.772 10.053 1.00 94.19 73 LEU A N 1
ATOM 577 C CA . LEU A 1 73 ? -1.919 8.611 10.517 1.00 94.19 73 LEU A CA 1
ATOM 578 C C . LEU A 1 73 ? -2.758 8.953 11.749 1.00 94.19 73 LEU A C 1
ATOM 580 O O . LEU A 1 73 ? -3.937 8.609 11.788 1.00 94.19 73 LEU A O 1
ATOM 584 N N . LYS A 1 74 ? -2.183 9.686 12.709 1.00 94.62 74 LYS A N 1
ATOM 585 C CA . LYS A 1 74 ? -2.887 10.134 13.914 1.00 94.62 74 LYS A CA 1
ATOM 586 C C . LYS A 1 74 ? -4.046 11.083 13.592 1.00 94.62 74 LYS A C 1
ATOM 588 O O . LYS A 1 74 ? -5.135 10.914 14.128 1.00 94.62 74 LYS A O 1
ATOM 593 N N . ILE A 1 75 ? -3.850 12.043 12.686 1.00 94.75 75 ILE A N 1
ATOM 594 C CA . ILE A 1 75 ? -4.924 12.957 12.255 1.00 94.75 75 ILE A CA 1
ATOM 595 C C . ILE A 1 75 ? -6.066 12.168 11.596 1.00 94.75 75 ILE A C 1
ATOM 597 O O . ILE A 1 75 ? -7.241 12.381 11.903 1.00 94.75 75 ILE A O 1
ATOM 601 N N . GLY A 1 76 ? -5.739 11.224 10.709 1.00 94.50 76 GLY A N 1
ATOM 602 C CA . GLY A 1 76 ? -6.740 10.366 10.076 1.00 94.50 76 GLY A CA 1
ATOM 603 C C . GLY A 1 76 ? -7.472 9.464 11.074 1.00 94.50 76 GLY A C 1
ATOM 604 O O . GLY A 1 76 ? -8.689 9.297 10.982 1.00 94.50 76 GLY A O 1
ATOM 605 N N . GLU A 1 77 ? -6.759 8.934 12.066 1.00 94.62 77 GLU A N 1
ATOM 606 C CA . GLU A 1 77 ? -7.327 8.167 13.175 1.00 94.62 77 GLU A CA 1
ATOM 607 C C . GLU A 1 77 ? -8.306 9.010 14.000 1.00 94.62 77 GLU A C 1
ATOM 609 O O . GLU A 1 77 ? -9.420 8.563 14.262 1.00 94.62 77 GLU A O 1
ATOM 614 N N . GLU A 1 78 ? -7.957 10.248 14.352 1.00 94.50 78 GLU A N 1
ATOM 615 C CA . GLU A 1 78 ? -8.847 11.164 15.076 1.00 94.50 78 GLU A CA 1
ATOM 616 C C . GLU A 1 78 ? -10.142 11.444 14.291 1.00 94.50 78 GLU A C 1
ATOM 618 O O . GLU A 1 78 ? -11.239 11.404 14.866 1.00 94.50 78 GLU A O 1
ATOM 623 N N . LYS A 1 79 ? -10.040 11.639 12.967 1.00 94.56 79 LYS A N 1
ATOM 624 C CA . LYS A 1 79 ? -11.205 11.775 12.075 1.00 94.56 79 LYS A CA 1
ATOM 625 C C . LYS A 1 79 ? -12.069 10.507 12.084 1.00 94.56 79 LYS A C 1
ATOM 627 O O . LYS A 1 79 ? -13.276 10.592 12.321 1.00 94.56 79 LYS A O 1
ATOM 632 N N . ALA A 1 80 ? -11.466 9.331 11.903 1.00 94.56 80 ALA A N 1
ATOM 633 C CA . ALA A 1 80 ? -12.175 8.050 11.928 1.00 94.56 80 ALA A CA 1
ATOM 634 C C . ALA A 1 80 ? -12.868 7.799 13.281 1.00 94.56 80 ALA A C 1
ATOM 636 O O . ALA A 1 80 ? -14.035 7.408 13.328 1.00 94.56 80 ALA A O 1
ATOM 637 N N . MET A 1 81 ? -12.190 8.099 14.391 1.00 94.31 81 MET A N 1
ATOM 638 C CA . MET A 1 81 ? -12.727 7.978 15.748 1.00 94.31 81 MET A CA 1
ATOM 639 C C . MET A 1 81 ? -13.948 8.868 15.970 1.00 94.31 81 MET A C 1
ATOM 641 O O . MET A 1 81 ? -14.913 8.436 16.605 1.00 94.31 81 MET A O 1
ATOM 645 N N . LYS A 1 82 ? -13.928 10.101 15.451 1.00 94.75 82 LYS A N 1
ATOM 646 C CA . LYS A 1 82 ? -15.074 11.016 15.518 1.00 94.75 82 LYS A CA 1
ATOM 647 C C . LYS A 1 82 ? -16.281 10.445 14.773 1.00 94.75 82 LYS A C 1
ATOM 649 O O . LYS A 1 82 ? -17.380 10.450 15.323 1.00 94.75 82 LYS A O 1
ATOM 654 N N . ILE A 1 83 ? -16.073 9.900 13.573 1.00 94.50 83 ILE A N 1
ATOM 655 C CA . ILE A 1 83 ? -17.139 9.262 12.787 1.00 94.50 83 ILE A CA 1
ATOM 656 C C . ILE A 1 83 ? -17.711 8.061 13.550 1.00 94.50 83 ILE A C 1
ATOM 658 O O . ILE A 1 83 ? -18.913 8.018 13.801 1.00 94.50 83 ILE A O 1
ATOM 662 N N . LEU A 1 84 ? -16.863 7.133 14.008 1.00 94.38 84 LEU A N 1
ATOM 663 C CA . LEU A 1 84 ? -17.298 5.944 14.751 1.00 94.38 84 LEU A CA 1
ATOM 664 C C . LEU A 1 84 ? -18.111 6.305 16.003 1.00 94.38 84 LEU A C 1
ATOM 666 O O . LEU A 1 84 ? -19.184 5.742 16.231 1.00 94.38 84 LEU A O 1
ATOM 670 N N . LYS A 1 85 ? -17.652 7.279 16.797 1.00 94.56 85 LYS A N 1
ATOM 671 C CA . LYS A 1 85 ? -18.393 7.750 17.980 1.00 94.56 85 LYS A CA 1
ATOM 672 C C . LYS A 1 85 ? -19.760 8.322 17.607 1.00 94.56 85 LYS A C 1
ATOM 674 O O . LYS A 1 85 ? -20.749 7.964 18.239 1.00 94.56 85 LYS A O 1
ATOM 679 N N . ASN A 1 86 ? -19.829 9.140 16.557 1.00 95.25 86 ASN A N 1
ATOM 680 C CA . ASN A 1 86 ? -21.084 9.732 16.090 1.00 95.25 86 ASN A CA 1
ATOM 681 C C . ASN A 1 86 ? -22.073 8.683 15.555 1.00 95.25 86 ASN A C 1
ATOM 683 O O . ASN A 1 86 ? -23.278 8.877 15.661 1.00 95.25 86 ASN A O 1
ATOM 687 N N . THR A 1 87 ? -21.582 7.552 15.038 1.00 92.50 87 THR A N 1
ATOM 688 C CA . THR A 1 87 ? -22.430 6.411 14.639 1.00 92.50 87 THR A CA 1
ATOM 689 C C . THR A 1 87 ? -22.917 5.551 15.814 1.00 92.50 87 THR A C 1
ATOM 691 O O . THR A 1 87 ? -23.643 4.583 15.605 1.00 92.50 87 THR A O 1
ATOM 694 N N . GLY A 1 88 ? -22.527 5.871 17.054 1.00 94.25 88 GLY A N 1
ATOM 695 C CA . GLY A 1 88 ? -22.914 5.118 18.250 1.00 94.25 88 GLY A CA 1
ATOM 696 C C . GLY A 1 88 ? -22.015 3.919 18.570 1.00 94.25 88 GLY A C 1
ATOM 697 O O . GLY A 1 88 ? -22.401 3.055 19.361 1.00 94.25 88 GLY A O 1
ATOM 698 N N . ALA A 1 89 ? -20.814 3.836 17.987 1.00 93.75 89 ALA A N 1
ATOM 699 C CA . ALA A 1 89 ? -19.880 2.753 18.280 1.00 93.75 89 ALA A CA 1
ATOM 700 C C . ALA A 1 89 ? -19.445 2.780 19.759 1.00 93.75 89 ALA A C 1
ATOM 702 O O . ALA A 1 89 ? -18.791 3.712 20.221 1.00 93.75 89 ALA A O 1
ATOM 703 N N . GLN A 1 90 ? -19.773 1.721 20.504 1.00 90.56 90 GLN A N 1
ATOM 704 C CA . GLN A 1 90 ? -19.479 1.627 21.943 1.00 90.56 90 GLN A CA 1
ATOM 705 C C . GLN A 1 90 ? -18.065 1.115 22.247 1.00 90.56 90 GLN A C 1
ATOM 707 O O . GLN A 1 90 ? -17.504 1.377 23.308 1.00 90.56 90 GLN A O 1
ATOM 712 N N . LYS A 1 91 ? -17.506 0.306 21.345 1.00 90.44 91 LYS A N 1
ATOM 713 C CA . LYS A 1 91 ? -16.252 -0.429 21.538 1.00 90.44 91 LYS A CA 1
ATOM 714 C C . LYS A 1 91 ? -15.399 -0.266 20.291 1.00 90.44 91 LYS A C 1
ATOM 716 O O . LYS A 1 91 ? -15.657 -0.933 19.294 1.00 90.44 91 LYS A O 1
ATOM 721 N N . ILE A 1 92 ? -14.396 0.601 20.369 1.00 91.25 92 ILE A N 1
ATOM 722 C CA . ILE A 1 92 ? -13.503 0.891 19.247 1.00 91.25 92 ILE A CA 1
ATOM 723 C C . ILE A 1 92 ? -12.194 0.116 19.420 1.00 91.25 92 ILE A C 1
ATOM 725 O O . ILE A 1 92 ? -11.680 -0.028 20.530 1.00 91.25 92 ILE A O 1
ATOM 729 N N . ILE A 1 93 ? -11.706 -0.455 18.321 1.00 89.12 93 ILE A N 1
ATOM 730 C CA . ILE A 1 93 ? -10.486 -1.257 18.260 1.00 89.12 93 ILE A CA 1
ATOM 731 C C . ILE A 1 93 ? -9.613 -0.669 17.163 1.00 89.12 93 ILE A C 1
ATOM 733 O O . ILE A 1 93 ? -10.093 -0.419 16.061 1.00 89.12 93 ILE A O 1
ATOM 737 N N . HIS A 1 94 ? -8.334 -0.512 17.474 1.00 89.31 94 HIS A N 1
ATOM 738 C CA . HIS A 1 94 ? -7.320 -0.032 16.551 1.00 89.31 94 HIS A CA 1
ATOM 739 C C . HIS A 1 94 ? -6.531 -1.225 16.018 1.00 89.31 94 HIS A C 1
ATOM 741 O O . HIS A 1 94 ? -6.185 -2.133 16.783 1.00 89.31 94 HIS A O 1
ATOM 747 N N . SER A 1 95 ? -6.274 -1.238 14.713 1.00 87.56 95 SER A N 1
ATOM 748 C CA . SER A 1 95 ? -5.302 -2.150 14.120 1.00 87.56 95 SER A CA 1
ATOM 749 C C . SER A 1 95 ? -3.910 -1.529 14.146 1.00 87.56 95 SER A C 1
ATOM 751 O O . SER A 1 95 ? -3.772 -0.308 14.122 1.00 87.56 95 SER A O 1
ATOM 753 N N . GLY A 1 96 ? -2.874 -2.363 14.136 1.00 87.88 96 GLY A N 1
ATOM 754 C CA . GLY A 1 96 ? -1.522 -1.917 13.824 1.00 87.88 96 GLY A CA 1
ATOM 755 C C . GLY A 1 96 ? -1.415 -1.357 12.403 1.00 87.88 96 GLY A C 1
ATOM 756 O O . GLY A 1 96 ? -2.302 -1.546 11.564 1.00 87.88 96 GLY A O 1
ATOM 757 N N . TYR A 1 97 ? -0.302 -0.679 12.136 1.00 89.12 97 TYR A N 1
ATOM 758 C CA . TYR A 1 97 ? 0.014 -0.153 10.813 1.00 89.12 97 TYR A CA 1
ATOM 759 C C . TYR A 1 97 ? 0.388 -1.278 9.846 1.00 89.12 97 TYR A C 1
ATOM 761 O O . TYR A 1 97 ? 1.030 -2.259 10.225 1.00 89.12 97 TYR A O 1
ATOM 769 N N . GLY A 1 98 ? 0.010 -1.115 8.582 1.00 86.69 98 GLY A N 1
ATOM 770 C CA . GLY A 1 98 ? 0.347 -2.048 7.516 1.00 86.69 98 GLY A CA 1
ATOM 771 C C . GLY A 1 98 ? 0.538 -1.325 6.191 1.00 86.69 98 GLY A C 1
ATOM 772 O O . GLY A 1 98 ? -0.104 -0.308 5.930 1.00 86.69 98 GLY A O 1
ATOM 773 N N . ALA A 1 99 ? 1.422 -1.862 5.351 1.00 85.44 99 ALA A N 1
ATOM 774 C CA . ALA A 1 99 ? 1.562 -1.400 3.978 1.00 85.44 99 ALA A CA 1
ATOM 775 C C . ALA A 1 99 ? 0.346 -1.848 3.155 1.00 85.44 99 ALA A C 1
ATOM 777 O O . ALA A 1 99 ? -0.115 -2.982 3.290 1.00 85.44 99 ALA A O 1
ATOM 778 N N . THR A 1 100 ? -0.167 -0.955 2.311 1.00 82.38 100 THR A N 1
ATOM 779 C CA . THR A 1 100 ? -1.336 -1.230 1.457 1.00 82.38 100 THR A CA 1
ATOM 780 C C . THR A 1 100 ? -0.942 -1.349 -0.007 1.00 82.38 100 THR A C 1
ATOM 782 O O . THR A 1 100 ? -1.243 -2.361 -0.630 1.00 82.38 100 THR A O 1
ATOM 785 N N . ASP A 1 101 ? -0.211 -0.366 -0.529 1.00 82.94 101 ASP A N 1
ATOM 786 C CA . ASP A 1 101 ? 0.376 -0.407 -1.866 1.00 82.94 101 ASP A CA 1
ATOM 787 C C . ASP A 1 101 ? 1.905 -0.363 -1.756 1.00 82.94 101 ASP A C 1
ATOM 789 O O . ASP A 1 101 ? 2.464 0.442 -1.012 1.00 82.94 101 ASP A O 1
ATOM 793 N N . LEU A 1 102 ? 2.584 -1.240 -2.498 1.00 81.69 102 LEU A N 1
ATOM 794 C CA . LEU A 1 102 ? 4.043 -1.311 -2.574 1.00 81.69 102 LEU A CA 1
ATOM 795 C C . LEU A 1 102 ? 4.498 -0.975 -3.994 1.00 81.69 102 LEU A C 1
ATOM 797 O O . LEU A 1 102 ? 3.870 -1.390 -4.969 1.00 81.69 102 LEU A O 1
ATOM 801 N N . GLY A 1 103 ? 5.622 -0.271 -4.118 1.00 87.75 103 GLY A N 1
ATOM 802 C CA . GLY A 1 103 ? 6.250 -0.038 -5.413 1.00 87.75 103 GLY A CA 1
ATOM 803 C C . GLY A 1 103 ? 7.423 0.929 -5.362 1.00 87.75 103 GLY A C 1
ATOM 804 O O . GLY A 1 103 ? 7.901 1.307 -4.293 1.00 87.75 103 GLY A O 1
ATOM 805 N N . GLY A 1 104 ? 7.908 1.299 -6.545 1.00 88.38 104 GLY A N 1
ATOM 806 C CA . GLY A 1 104 ? 9.028 2.227 -6.702 1.00 88.38 104 GLY A CA 1
ATOM 807 C C . GLY A 1 104 ? 10.410 1.649 -6.393 1.00 88.38 104 GLY A C 1
ATOM 808 O O . GLY A 1 104 ? 11.351 2.416 -6.183 1.00 88.38 104 GLY A O 1
ATOM 809 N N . THR A 1 105 ? 10.560 0.324 -6.384 1.00 90.69 105 THR A N 1
ATOM 810 C CA . THR A 1 105 ? 11.854 -0.348 -6.192 1.00 90.69 105 THR A CA 1
ATOM 811 C C . THR A 1 105 ? 12.720 -0.347 -7.460 1.00 90.69 105 THR A C 1
ATOM 813 O O . THR A 1 105 ? 13.936 -0.241 -7.339 1.00 90.69 105 THR A O 1
ATOM 816 N N . ILE A 1 106 ? 12.130 -0.358 -8.667 1.00 93.25 106 ILE A N 1
ATOM 817 C CA . ILE A 1 106 ? 12.834 -0.360 -9.971 1.00 93.25 106 ILE A CA 1
ATOM 818 C C . ILE A 1 106 ? 12.271 0.739 -10.886 1.00 93.25 106 ILE A C 1
ATOM 820 O O . ILE A 1 106 ? 11.675 0.503 -11.926 1.00 93.25 106 ILE A O 1
ATOM 824 N N . LYS A 1 107 ? 12.450 1.993 -10.480 1.00 93.75 107 LYS A N 1
ATOM 825 C CA . LYS A 1 107 ? 11.846 3.174 -11.123 1.00 93.75 107 LYS A CA 1
ATOM 826 C C . LYS A 1 107 ? 12.242 3.405 -12.591 1.00 93.75 107 LYS A C 1
ATOM 828 O O . LYS A 1 107 ? 13.430 3.402 -12.928 1.00 93.75 107 LYS A O 1
ATOM 833 N N . ILE A 1 108 ? 11.251 3.768 -13.405 1.00 95.88 108 ILE A N 1
ATOM 834 C CA . ILE A 1 108 ? 11.430 4.376 -14.736 1.00 95.88 108 ILE A CA 1
ATOM 835 C C . ILE A 1 108 ? 12.250 5.669 -14.624 1.00 95.88 108 ILE A C 1
ATOM 837 O O . ILE A 1 108 ? 12.115 6.407 -13.646 1.00 95.88 108 ILE A O 1
ATOM 841 N N . LYS A 1 109 ? 13.104 5.935 -15.619 1.00 94.94 109 LYS A N 1
ATOM 842 C CA . LYS A 1 109 ? 14.086 7.037 -15.680 1.00 94.94 109 LYS A CA 1
ATOM 843 C C . LYS A 1 109 ? 15.190 6.998 -14.617 1.00 94.94 109 LYS A C 1
ATOM 845 O O . LYS A 1 109 ? 15.980 7.933 -14.533 1.00 94.94 109 LYS A O 1
ATOM 850 N N . LYS A 1 110 ? 15.268 5.932 -13.815 1.00 94.81 110 LYS A N 1
ATOM 851 C CA . LYS A 1 110 ? 16.375 5.694 -12.875 1.00 94.81 110 LYS A CA 1
ATOM 852 C C . LYS A 1 110 ? 17.055 4.349 -13.115 1.00 94.81 110 LYS A C 1
ATOM 854 O O . LYS A 1 110 ? 18.272 4.302 -13.192 1.00 94.81 110 LYS A O 1
ATOM 859 N N . HIS A 1 111 ? 16.271 3.279 -13.202 1.00 95.94 111 HIS A N 1
ATOM 860 C CA . HIS A 1 111 ? 16.760 1.915 -13.442 1.00 95.94 111 HIS A CA 1
ATOM 861 C C . HIS A 1 111 ? 16.277 1.362 -14.786 1.00 95.94 111 HIS A C 1
ATOM 863 O O . HIS A 1 111 ? 16.909 0.472 -15.346 1.00 95.94 111 HIS A O 1
ATOM 869 N N . LEU A 1 112 ? 15.148 1.882 -15.278 1.00 97.75 112 LEU A N 1
ATOM 870 C CA . LEU A 1 112 ? 14.575 1.545 -16.576 1.00 97.75 112 LEU A CA 1
ATOM 871 C C . LEU A 1 112 ? 14.540 2.780 -17.473 1.00 97.75 112 LEU A C 1
ATOM 873 O O . LEU A 1 112 ? 14.375 3.899 -16.976 1.00 97.75 112 LEU A O 1
ATOM 877 N N . ASP A 1 113 ? 14.619 2.574 -18.780 1.00 96.88 113 ASP A N 1
ATOM 878 C CA . ASP A 1 113 ? 14.316 3.603 -19.772 1.00 96.88 113 ASP A CA 1
ATOM 879 C C . ASP A 1 113 ? 12.792 3.824 -19.933 1.00 96.88 113 ASP A C 1
ATOM 881 O O . ASP A 1 113 ? 11.965 3.243 -19.221 1.00 96.88 113 ASP A O 1
ATOM 885 N N . GLU A 1 114 ? 12.386 4.694 -20.866 1.00 96.12 114 GLU A N 1
ATOM 886 C CA . GLU A 1 114 ? 10.964 4.971 -21.134 1.00 96.12 114 GLU A CA 1
ATOM 887 C C . GLU A 1 114 ? 10.210 3.797 -21.770 1.00 96.12 114 GLU A C 1
ATOM 889 O O . GLU A 1 114 ? 8.980 3.781 -21.752 1.00 96.12 114 GLU A O 1
ATOM 894 N N . LYS A 1 115 ? 10.934 2.805 -22.294 1.00 96.62 115 LYS A N 1
ATOM 895 C CA . LYS A 1 115 ? 10.398 1.571 -22.876 1.00 96.62 115 LYS A CA 1
ATOM 896 C C . LYS A 1 115 ? 10.288 0.447 -21.843 1.00 96.62 115 LYS A C 1
ATOM 898 O O . LYS A 1 115 ? 9.951 -0.678 -22.205 1.00 96.62 115 LYS A O 1
ATOM 903 N N . LEU A 1 116 ? 10.520 0.759 -20.564 1.00 97.69 116 LEU A N 1
ATOM 904 C CA . LEU A 1 116 ? 10.559 -0.183 -19.441 1.00 97.69 116 LEU A CA 1
ATOM 905 C C . LEU A 1 116 ? 11.705 -1.200 -19.525 1.00 97.69 116 LEU A C 1
ATOM 907 O O . LEU A 1 116 ? 11.651 -2.254 -18.885 1.00 97.69 116 LEU A O 1
ATOM 911 N N . GLN A 1 117 ? 12.733 -0.899 -20.315 1.00 98.12 117 GLN A N 1
ATOM 912 C CA . GLN A 1 117 ? 13.894 -1.751 -20.493 1.00 98.12 117 GLN A CA 1
ATOM 913 C C . GLN A 1 117 ? 14.973 -1.411 -19.466 1.00 98.12 117 GLN A C 1
ATOM 915 O O . GLN A 1 117 ? 15.215 -0.245 -19.160 1.00 98.12 117 GLN A O 1
ATOM 920 N N . THR A 1 118 ? 15.630 -2.437 -18.934 1.00 98.06 118 THR A N 1
ATOM 921 C CA . THR A 1 118 ? 16.831 -2.281 -18.101 1.00 98.06 118 THR A CA 1
ATOM 922 C C . THR A 1 118 ? 18.042 -1.863 -18.947 1.00 98.06 118 THR A C 1
ATOM 924 O O . THR A 1 118 ? 17.974 -1.814 -20.175 1.00 98.06 118 THR A O 1
ATOM 927 N N . GLU A 1 119 ? 19.192 -1.641 -18.305 1.00 96.94 119 GLU A N 1
ATOM 928 C CA . GLU A 1 119 ? 20.472 -1.470 -19.014 1.00 96.94 119 GLU A CA 1
ATOM 929 C C . GLU A 1 119 ? 20.856 -2.691 -19.876 1.00 96.94 119 GLU A C 1
ATOM 931 O O . GLU A 1 119 ? 21.608 -2.568 -20.846 1.00 96.94 119 GLU A O 1
ATOM 936 N N . TYR A 1 120 ? 20.313 -3.872 -19.557 1.00 97.81 120 TYR A N 1
ATOM 937 C CA . TYR A 1 120 ? 20.531 -5.092 -20.319 1.00 97.81 120 TYR A CA 1
ATOM 938 C C . TYR A 1 120 ? 19.566 -5.178 -21.502 1.00 97.81 120 TYR A C 1
ATOM 940 O O . TYR A 1 120 ? 18.351 -4.964 -21.402 1.00 97.81 120 TYR A O 1
ATOM 948 N N . LYS A 1 121 ? 20.117 -5.545 -22.661 1.00 96.81 121 LYS A N 1
ATOM 949 C CA . LYS A 1 121 ? 19.326 -5.720 -23.879 1.00 96.81 121 LYS A CA 1
ATOM 950 C C . LYS A 1 121 ? 18.294 -6.834 -23.701 1.00 96.81 121 LYS A C 1
ATOM 952 O O . LYS A 1 121 ? 18.627 -7.907 -23.212 1.00 96.81 121 LYS A O 1
ATOM 957 N N . ASN A 1 122 ? 17.066 -6.576 -24.151 1.00 96.06 122 ASN A N 1
ATOM 958 C CA . ASN A 1 122 ? 15.938 -7.509 -24.118 1.00 96.06 122 ASN A CA 1
ATOM 959 C C . ASN A 1 122 ? 15.497 -7.953 -22.709 1.00 96.06 122 ASN A C 1
ATOM 961 O O . ASN A 1 122 ? 14.874 -9.004 -22.565 1.00 96.06 122 ASN A O 1
ATOM 965 N N . LEU A 1 123 ? 15.790 -7.158 -21.675 1.00 98.06 123 LEU A N 1
ATOM 966 C CA . LEU A 1 123 ? 15.323 -7.389 -20.309 1.00 98.06 123 LEU A CA 1
ATOM 967 C C . LEU A 1 123 ? 14.438 -6.222 -19.852 1.00 98.06 123 LEU A C 1
ATOM 969 O O . LEU A 1 123 ? 14.913 -5.092 -19.739 1.00 98.06 123 LEU A O 1
ATOM 973 N N . TYR A 1 124 ? 13.164 -6.514 -19.581 1.00 98.06 124 TYR A N 1
ATOM 974 C CA . TYR A 1 124 ? 12.115 -5.535 -19.272 1.00 98.06 124 TYR A CA 1
ATOM 975 C C . TYR A 1 124 ? 11.441 -5.847 -17.933 1.00 98.06 124 TYR A C 1
ATOM 977 O O . TYR A 1 124 ? 11.370 -7.008 -17.528 1.00 98.06 124 TYR A O 1
ATOM 985 N N . VAL A 1 125 ? 10.892 -4.824 -17.274 1.00 97.75 125 VAL A N 1
ATOM 986 C CA . VAL A 1 125 ? 10.117 -4.964 -16.028 1.00 97.75 125 VAL A CA 1
ATOM 987 C C . VAL A 1 125 ? 8.791 -4.221 -16.174 1.00 97.75 125 VAL A C 1
ATOM 989 O O . VAL A 1 125 ? 8.769 -3.074 -16.602 1.00 97.75 125 VAL A O 1
ATOM 992 N N . CYS A 1 126 ? 7.671 -4.853 -15.817 1.00 96.38 126 CYS A N 1
ATOM 993 C CA . CYS A 1 126 ? 6.346 -4.234 -15.910 1.00 96.38 126 CYS A CA 1
ATOM 994 C C . CYS A 1 126 ? 5.427 -4.675 -14.762 1.00 96.38 126 CYS A C 1
ATOM 996 O O . CYS A 1 126 ? 4.476 -5.432 -14.954 1.00 96.38 126 CYS A O 1
ATOM 998 N N . ASP A 1 127 ? 5.705 -4.178 -13.561 1.00 94.25 127 ASP A N 1
ATOM 999 C CA . ASP A 1 127 ? 4.884 -4.364 -12.362 1.00 94.25 127 ASP A CA 1
ATOM 1000 C C . ASP A 1 127 ? 4.880 -3.083 -11.492 1.00 94.25 127 ASP A C 1
ATOM 1002 O O . ASP A 1 127 ? 5.337 -2.024 -11.922 1.00 94.25 127 ASP A O 1
ATOM 1006 N N . GLY A 1 128 ? 4.367 -3.150 -10.257 1.00 91.44 128 GLY A N 1
ATOM 1007 C CA . GLY A 1 128 ? 4.331 -2.009 -9.325 1.00 91.44 128 GLY A CA 1
ATOM 1008 C C . GLY A 1 128 ? 5.699 -1.387 -9.001 1.00 91.44 128 GLY A C 1
ATOM 1009 O O . GLY A 1 128 ? 5.765 -0.220 -8.602 1.00 91.44 128 GLY A O 1
ATOM 1010 N N . SER A 1 129 ? 6.802 -2.117 -9.200 1.00 92.56 129 SER A N 1
ATOM 1011 C CA . SER A 1 129 ? 8.158 -1.632 -8.914 1.00 92.56 129 SER A CA 1
ATOM 1012 C C . SER A 1 129 ? 8.563 -0.439 -9.780 1.00 92.56 129 SER A C 1
ATOM 1014 O O . SER A 1 129 ? 9.386 0.368 -9.341 1.00 92.56 129 SER A O 1
ATOM 1016 N N . VAL A 1 130 ? 7.964 -0.295 -10.968 1.00 94.88 130 VAL A N 1
ATOM 1017 C CA . VAL A 1 130 ? 8.406 0.662 -11.994 1.00 94.88 130 VAL A CA 1
ATOM 1018 C C . VAL A 1 130 ? 7.959 2.097 -11.754 1.00 94.88 130 VAL A C 1
ATOM 1020 O O . VAL A 1 130 ? 8.477 3.037 -12.362 1.00 94.88 130 VAL A O 1
ATOM 1023 N N . LEU A 1 131 ? 7.002 2.282 -10.847 1.00 91.81 131 LEU A N 1
ATOM 1024 C CA . LEU A 1 131 ? 6.385 3.573 -10.594 1.00 91.81 131 LEU A CA 1
ATOM 1025 C C . LEU A 1 131 ? 7.413 4.558 -10.008 1.00 91.81 131 LEU A C 1
ATOM 1027 O O . LEU A 1 131 ? 8.045 4.267 -8.993 1.00 91.81 131 LEU A O 1
ATOM 1031 N N . PRO A 1 132 ? 7.607 5.738 -10.622 1.00 85.44 132 PRO A N 1
ATOM 1032 C CA . PRO A 1 132 ? 8.717 6.627 -10.273 1.00 85.44 132 PRO A CA 1
ATOM 1033 C C . PRO A 1 132 ? 8.508 7.383 -8.952 1.00 85.44 132 PRO A C 1
ATOM 1035 O O . PRO A 1 132 ? 9.454 7.953 -8.405 1.00 85.44 132 PRO A O 1
ATOM 1038 N N . GLN A 1 133 ? 7.283 7.378 -8.430 1.00 84.31 133 GLN A N 1
ATOM 1039 C CA . GLN A 1 133 ? 6.846 8.214 -7.320 1.00 84.31 133 GLN A CA 1
ATOM 1040 C C . GLN A 1 133 ? 5.971 7.449 -6.325 1.00 84.31 133 GLN A C 1
ATOM 1042 O O . GLN A 1 133 ? 5.566 6.313 -6.565 1.00 84.31 133 GLN A O 1
ATOM 1047 N N . GLU A 1 134 ? 5.668 8.123 -5.222 1.00 78.94 134 GLU A N 1
ATOM 1048 C CA . GLU A 1 134 ? 4.767 7.671 -4.161 1.00 78.94 134 GLU A CA 1
ATOM 1049 C C . GLU A 1 134 ? 3.398 7.286 -4.726 1.00 78.94 134 GLU A C 1
ATOM 1051 O O . GLU A 1 134 ? 2.770 8.029 -5.491 1.00 78.94 134 GLU A O 1
ATOM 1056 N N . ILE A 1 135 ? 2.930 6.108 -4.326 1.00 75.38 135 ILE A N 1
ATOM 1057 C CA . ILE A 1 135 ? 1.688 5.524 -4.814 1.00 75.38 135 ILE A CA 1
ATOM 1058 C C . ILE A 1 135 ? 0.555 5.989 -3.901 1.00 75.38 135 ILE A C 1
ATOM 1060 O O . ILE A 1 135 ? 0.396 5.512 -2.784 1.00 75.38 135 ILE A O 1
ATOM 1064 N N . ARG A 1 136 ? -0.246 6.943 -4.383 1.00 70.62 136 ARG A N 1
ATOM 1065 C CA . ARG A 1 136 ? -1.419 7.454 -3.648 1.00 70.62 136 ARG A CA 1
ATOM 1066 C C . ARG A 1 136 ? -2.597 6.469 -3.681 1.00 70.62 136 ARG A C 1
ATOM 1068 O O . ARG A 1 136 ? -3.300 6.279 -2.691 1.00 70.62 136 ARG A O 1
ATOM 1075 N N . PHE A 1 137 ? -2.785 5.794 -4.812 1.00 75.19 137 PHE A N 1
ATOM 1076 C CA . PHE A 1 137 ? -3.898 4.879 -5.067 1.00 75.19 137 PHE A CA 1
ATOM 1077 C C . PHE A 1 137 ? -3.386 3.572 -5.637 1.00 75.19 137 PHE A C 1
ATOM 1079 O O . PHE A 1 137 ? -2.335 3.569 -6.278 1.00 75.19 137 PHE A O 1
ATOM 1086 N N . SER A 1 138 ? -4.171 2.505 -5.487 1.00 80.94 138 SER A N 1
ATOM 1087 C CA . SER A 1 138 ? -3.838 1.234 -6.117 1.00 80.94 138 SER A CA 1
ATOM 1088 C C . SER A 1 138 ? -3.625 1.456 -7.620 1.00 80.94 138 SER A C 1
ATOM 1090 O O . SER A 1 138 ? -4.548 1.902 -8.313 1.00 80.94 138 SER A O 1
ATOM 1092 N N . PRO A 1 139 ? -2.414 1.215 -8.149 1.00 87.94 139 PRO A N 1
ATOM 1093 C CA . PRO A 1 139 ? -2.032 1.670 -9.479 1.00 87.94 139 PRO A CA 1
ATOM 1094 C C . PRO A 1 139 ? -2.547 0.726 -10.572 1.00 87.94 139 PRO A C 1
ATOM 1096 O O . PRO A 1 139 ? -1.930 0.609 -11.625 1.00 87.94 139 PRO A O 1
ATOM 1099 N N . THR A 1 140 ? -3.668 0.034 -10.349 1.00 90.75 140 THR A N 1
ATOM 1100 C CA . THR A 1 140 ? -4.181 -1.026 -11.226 1.00 90.75 140 THR A CA 1
ATOM 1101 C C . THR A 1 140 ? -4.335 -0.551 -12.666 1.00 90.75 140 THR A C 1
ATOM 1103 O O . THR A 1 140 ? -3.814 -1.187 -13.577 1.00 90.75 140 THR A O 1
ATOM 1106 N N . LEU A 1 141 ? -4.999 0.591 -12.882 1.00 93.12 141 LEU A N 1
ATOM 1107 C CA . LEU A 1 141 ? -5.184 1.134 -14.228 1.00 93.12 141 LEU A CA 1
ATOM 1108 C C . LEU A 1 141 ? -3.843 1.522 -14.864 1.00 93.12 141 LEU A C 1
ATOM 1110 O O . LEU A 1 141 ? -3.599 1.194 -16.022 1.00 93.12 141 LEU A O 1
ATOM 1114 N N . THR A 1 142 ? -2.954 2.159 -14.098 1.00 92.69 142 THR A N 1
ATOM 1115 C CA . THR A 1 142 ? -1.606 2.523 -14.553 1.00 92.69 142 THR A CA 1
ATOM 1116 C C . THR A 1 142 ? -0.817 1.292 -14.989 1.00 92.69 142 THR A C 1
ATOM 1118 O O . THR A 1 142 ? -0.231 1.299 -16.067 1.00 92.69 142 THR A O 1
ATOM 1121 N N . LEU A 1 143 ? -0.845 0.217 -14.198 1.00 94.44 143 LEU A N 1
ATOM 1122 C CA . LEU A 1 143 ? -0.155 -1.031 -14.512 1.00 94.44 143 LEU A CA 1
ATOM 1123 C C . LEU A 1 143 ? -0.739 -1.705 -15.754 1.00 94.44 143 LEU A C 1
ATOM 1125 O O . LEU A 1 143 ? 0.024 -2.090 -16.630 1.00 94.44 143 LEU A O 1
ATOM 1129 N N . ILE A 1 144 ? -2.067 -1.759 -15.899 1.00 97.00 144 ILE A N 1
ATOM 1130 C CA . ILE A 1 144 ? -2.712 -2.281 -17.116 1.00 97.00 144 ILE A CA 1
ATOM 1131 C C . ILE A 1 144 ? -2.267 -1.488 -18.353 1.00 97.00 144 ILE A C 1
ATOM 1133 O O . ILE A 1 144 ? -1.960 -2.076 -19.393 1.00 97.00 144 ILE A O 1
ATOM 1137 N N . CYS A 1 145 ? -2.223 -0.157 -18.258 1.00 97.12 145 CYS A N 1
ATOM 1138 C CA . CYS A 1 145 ? -1.773 0.701 -19.350 1.00 97.12 145 CYS A CA 1
ATOM 1139 C C . CYS A 1 145 ? -0.296 0.464 -19.695 1.00 97.12 145 CYS A C 1
ATOM 1141 O O . CYS A 1 145 ? 0.025 0.328 -20.875 1.00 97.12 145 CYS A O 1
ATOM 1143 N N . LEU A 1 146 ? 0.583 0.353 -18.693 1.00 96.75 146 LEU A N 1
ATOM 1144 C CA . LEU A 1 146 ? 2.000 0.034 -18.892 1.00 96.75 146 LEU A CA 1
ATOM 1145 C C . LEU A 1 146 ? 2.190 -1.347 -19.531 1.00 96.75 146 LEU A C 1
ATOM 1147 O O . LEU A 1 146 ? 2.971 -1.477 -20.470 1.00 96.75 146 LEU A O 1
ATOM 1151 N N . SER A 1 147 ? 1.421 -2.354 -19.109 1.00 97.44 147 SER A N 1
ATOM 1152 C CA . SER A 1 147 ? 1.468 -3.693 -19.708 1.00 97.44 147 SER A CA 1
ATOM 1153 C C . SER A 1 147 ? 1.048 -3.678 -21.176 1.00 97.44 147 SER A C 1
ATOM 1155 O O . SER A 1 147 ? 1.715 -4.284 -22.012 1.00 97.44 147 SER A O 1
ATOM 1157 N N . LYS A 1 148 ? -0.025 -2.952 -21.521 1.00 98.19 148 LYS A N 1
ATOM 1158 C CA . LYS A 1 148 ? -0.461 -2.792 -22.920 1.00 98.19 148 LYS A CA 1
ATOM 1159 C C . LYS A 1 148 ? 0.567 -2.035 -23.759 1.00 98.19 148 LYS A C 1
ATOM 1161 O O . LYS A 1 148 ? 0.805 -2.402 -24.908 1.00 98.19 148 LYS A O 1
ATOM 1166 N N . TYR A 1 149 ? 1.167 -0.992 -23.188 1.00 97.88 149 TYR A N 1
ATOM 1167 C CA . TYR A 1 149 ? 2.239 -0.230 -23.820 1.00 97.88 149 TYR A CA 1
ATOM 1168 C C . TYR A 1 149 ? 3.445 -1.124 -24.136 1.00 97.88 149 TYR A C 1
ATOM 1170 O O . TYR A 1 149 ? 3.874 -1.172 -25.289 1.00 97.88 149 TYR A O 1
ATOM 1178 N N . LEU A 1 150 ? 3.930 -1.889 -23.152 1.00 97.94 150 LEU A N 1
ATOM 1179 C CA . LEU A 1 150 ? 5.065 -2.792 -23.332 1.00 97.94 150 LEU A CA 1
ATOM 1180 C C . LEU A 1 150 ? 4.756 -3.889 -24.353 1.00 97.94 150 LEU A C 1
ATOM 1182 O O . LEU A 1 150 ? 5.553 -4.120 -25.255 1.00 97.94 150 LEU A O 1
ATOM 1186 N N . ALA A 1 151 ? 3.581 -4.521 -24.273 1.00 98.06 151 ALA A N 1
ATOM 1187 C CA . ALA A 1 151 ? 3.182 -5.553 -25.228 1.00 98.06 151 ALA A CA 1
ATOM 1188 C C . ALA A 1 151 ? 3.194 -5.029 -26.672 1.00 98.06 151 ALA A C 1
ATOM 1190 O O . ALA A 1 151 ? 3.717 -5.686 -27.568 1.00 98.06 151 ALA A O 1
ATOM 1191 N N . LYS A 1 152 ? 2.676 -3.814 -26.898 1.00 98.00 152 LYS A N 1
ATOM 1192 C CA . LYS A 1 152 ? 2.739 -3.167 -28.212 1.00 98.00 152 LYS A CA 1
ATOM 1193 C C . LYS A 1 152 ? 4.181 -2.870 -28.628 1.00 98.00 152 LYS A C 1
ATOM 1195 O O . LYS A 1 152 ? 4.495 -3.003 -29.802 1.00 98.00 152 LYS A O 1
ATOM 1200 N N . HIS A 1 153 ? 5.048 -2.453 -27.709 1.00 95.75 153 HIS A N 1
ATOM 1201 C CA . HIS A 1 153 ? 6.449 -2.195 -28.031 1.00 95.75 153 HIS A CA 1
ATOM 1202 C C . HIS A 1 153 ? 7.205 -3.467 -28.447 1.00 95.75 153 HIS A C 1
ATOM 1204 O O . HIS A 1 153 ? 8.023 -3.387 -29.352 1.00 95.75 153 HIS A O 1
ATOM 1210 N N . LEU A 1 154 ? 6.919 -4.611 -27.819 1.00 96.94 154 LEU A N 1
ATOM 1211 C CA . LEU A 1 154 ? 7.612 -5.881 -28.076 1.00 96.94 154 LEU A CA 1
ATOM 1212 C C . LEU A 1 154 ? 7.109 -6.635 -29.315 1.00 96.94 154 LEU A C 1
ATOM 1214 O O . LEU A 1 154 ? 7.822 -7.487 -29.836 1.00 96.94 154 LEU A O 1
ATOM 1218 N N . LEU A 1 155 ? 5.870 -6.379 -29.743 1.00 96.19 155 LEU A N 1
ATOM 1219 C CA . LEU A 1 155 ? 5.244 -7.040 -30.896 1.00 96.19 155 LEU A CA 1
ATOM 1220 C C . LEU A 1 155 ? 5.361 -6.244 -32.207 1.00 96.19 155 LEU A C 1
ATO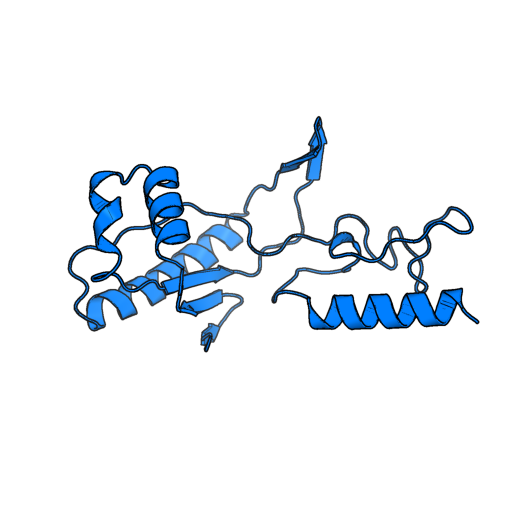M 1222 O O . LEU A 1 155 ? 4.935 -6.752 -33.243 1.00 96.19 155 LEU A O 1
ATOM 1226 N N . ASN A 1 156 ? 5.887 -5.016 -32.160 1.00 78.62 156 ASN A N 1
ATOM 1227 C CA . ASN A 1 156 ? 6.221 -4.208 -33.339 1.00 78.62 156 ASN A CA 1
ATOM 1228 C C . ASN A 1 156 ? 7.729 -4.227 -33.575 1.00 78.62 156 ASN A C 1
ATOM 1230 O O . ASN A 1 156 ? 8.120 -4.204 -34.760 1.00 78.62 156 ASN A O 1
#

pLDDT: mean 90.58, std 8.05, range [45.06, 98.19]

Radius of gyration: 19.31 Å; chains: 1; bounding box: 43×31×55 Å

Sequence (156 aa):
MSMDYEDDIMVGDLNTTRSAYKMLMLANAKPTRLFSFANTIGIGVKVKDSLGGEIREKNRFYKELTKEDYSKLKIGEEKAMKILKNTGAQKIIHSGYGATDLGGTIKIKKHLDEKLQTEYKNLYVCDGSVLPQEIRFSPTLTLICLSKYLAKHLLN

Secondary structure (DSSP, 8-state):
--EEEETTEEEEE----HHHHHHHHHHTT-GGGTT-GGG---EEEEE-PPS--EEEGGGEEE-PPPHHHHHHHHHHHHHHHHHHHHTT-SS--PPPP---S---SS-BTTTB-TTSB-SSTT-B--SGGG-SS--SS--HHHHHHHHHHHHHHHH-

Foldseek 3Di:
DDWDDDDQKTKDWPDDDLVVQLVQCVQQVNNVCSPVVVVDTDMDIDGQFADDWDQDPPRDTDDDGDPVNVVSSVVNVVVVVVVCVVVVNPDDDDTDDDDDADEQQQEEPPQADPLQAGVDPPHGDQDRHHHNGTDSDDCVVVSVVSVVSNVVVVVD